Protein AF-A0AAW5CVU1-F1 (afdb_monomer_lite)

Sequence (124 aa):
MARPAIIVMLLLTAGVIVYAIINLEHTLILNFENREIHIYNWRSPLPKVYRMTSNNKLCVYRHPNKQDQFGVELLSVEDEEVYLYSSFACNWLVPKSQGEQLWQVAKSQGVAVEETPESFLDGC

pLDDT: mean 70.36, std 11.22, range [37.91, 87.06]

Radius of gyration: 14.02 Å; chains: 1; bounding box: 36×31×38 Å

Structure (mmCIF, N/CA/C/O backbone):
data_AF-A0AAW5CVU1-F1
#
_entry.id   AF-A0AAW5CVU1-F1
#
l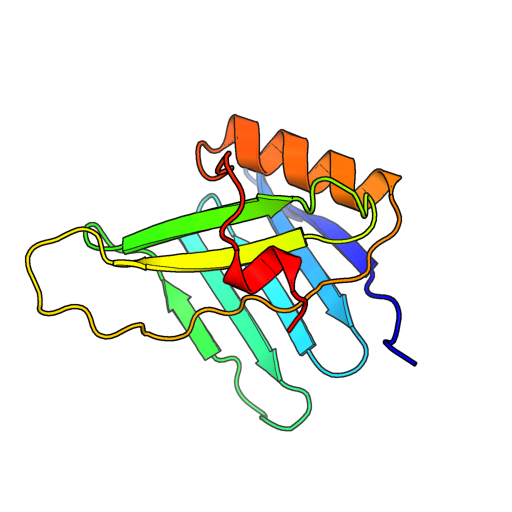oop_
_atom_site.group_PDB
_atom_site.id
_atom_site.type_symbol
_atom_site.label_atom_id
_atom_site.label_alt_id
_atom_site.label_comp_id
_atom_site.label_asym_id
_atom_site.label_entity_id
_atom_site.label_seq_id
_atom_site.pdbx_PDB_ins_code
_atom_site.Cartn_x
_atom_site.Cartn_y
_atom_site.Cartn_z
_atom_site.occupancy
_atom_site.B_iso_or_equiv
_atom_site.auth_seq_id
_atom_site.auth_comp_id
_atom_site.auth_asym_id
_atom_site.auth_atom_id
_atom_site.pdbx_PDB_model_num
ATOM 1 N N . MET A 1 1 ? 5.309 3.733 -21.530 1.00 46.38 1 MET A N 1
ATOM 2 C CA . MET A 1 1 ? 6.133 2.719 -20.834 1.00 46.38 1 MET A CA 1
ATOM 3 C C . MET A 1 1 ? 6.138 3.066 -19.359 1.00 46.38 1 MET A C 1
ATOM 5 O O . MET A 1 1 ? 6.716 4.084 -18.998 1.00 46.38 1 MET A O 1
ATOM 9 N N . ALA A 1 2 ? 5.429 2.290 -18.541 1.00 52.59 2 ALA A N 1
ATOM 10 C CA . ALA A 1 2 ? 5.460 2.462 -17.094 1.00 52.59 2 ALA A CA 1
ATOM 11 C C . ALA A 1 2 ? 6.849 2.059 -16.574 1.00 52.59 2 ALA A C 1
ATOM 13 O O . ALA A 1 2 ? 7.448 1.093 -17.049 1.00 52.59 2 ALA A O 1
ATOM 14 N N . ARG A 1 3 ? 7.404 2.876 -15.682 1.00 59.59 3 ARG A N 1
ATOM 15 C CA . ARG A 1 3 ? 8.775 2.732 -15.189 1.00 59.59 3 ARG A CA 1
ATOM 16 C C . ARG A 1 3 ? 8.771 1.764 -13.999 1.00 59.59 3 ARG A C 1
ATOM 18 O O . ARG A 1 3 ? 7.905 1.917 -13.140 1.00 59.59 3 ARG A O 1
ATOM 25 N N . PRO A 1 4 ? 9.692 0.788 -13.942 1.00 62.81 4 PRO A N 1
ATOM 26 C CA . PRO A 1 4 ? 9.714 -0.196 -12.867 1.00 62.81 4 PRO A CA 1
ATOM 27 C C . PRO A 1 4 ? 9.938 0.493 -11.519 1.00 62.81 4 PRO A C 1
ATOM 29 O O . PRO A 1 4 ? 10.749 1.416 -11.411 1.00 62.81 4 PRO A O 1
ATOM 32 N N . ALA A 1 5 ? 9.204 0.041 -10.511 1.00 69.06 5 ALA A N 1
ATOM 33 C CA . ALA A 1 5 ? 9.382 0.421 -9.125 1.00 69.06 5 ALA A CA 1
ATOM 34 C C . ALA A 1 5 ? 10.217 -0.638 -8.391 1.00 69.06 5 ALA A C 1
ATOM 36 O O . ALA A 1 5 ? 10.253 -1.808 -8.776 1.00 69.06 5 ALA A O 1
ATOM 37 N N . ILE A 1 6 ? 10.886 -0.229 -7.319 1.00 68.38 6 ILE A N 1
ATOM 38 C CA . ILE A 1 6 ? 11.633 -1.120 -6.429 1.00 68.38 6 ILE A CA 1
ATOM 39 C C . ILE A 1 6 ? 10.990 -1.049 -5.053 1.00 68.38 6 ILE A C 1
ATOM 41 O O . ILE A 1 6 ? 10.714 0.042 -4.554 1.00 68.38 6 ILE A O 1
ATOM 45 N N . ILE A 1 7 ? 10.783 -2.208 -4.433 1.00 69.81 7 ILE A N 1
ATOM 46 C CA . ILE A 1 7 ? 10.422 -2.304 -3.023 1.00 69.81 7 ILE A CA 1
ATOM 47 C C . ILE A 1 7 ? 11.692 -2.484 -2.206 1.00 69.81 7 ILE A C 1
ATOM 49 O O . ILE A 1 7 ? 12.456 -3.431 -2.404 1.00 69.81 7 ILE A O 1
ATOM 53 N N . VAL A 1 8 ? 11.880 -1.595 -1.242 1.00 72.06 8 VAL A N 1
ATOM 54 C CA . VAL A 1 8 ? 12.895 -1.708 -0.204 1.00 72.06 8 VAL A CA 1
ATOM 55 C C . VAL A 1 8 ? 12.176 -1.961 1.115 1.00 72.06 8 VAL A C 1
ATOM 57 O O . VAL A 1 8 ? 11.421 -1.115 1.593 1.00 72.06 8 VAL A O 1
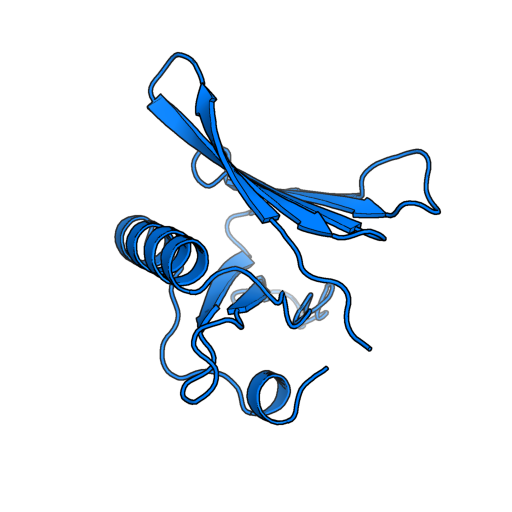ATOM 60 N N . MET A 1 9 ? 12.403 -3.139 1.696 1.00 72.31 9 MET A N 1
ATOM 61 C CA . MET A 1 9 ? 11.996 -3.427 3.069 1.00 72.31 9 MET A CA 1
ATOM 62 C C . MET A 1 9 ? 13.078 -2.893 4.008 1.00 72.31 9 MET A C 1
ATOM 64 O O . MET A 1 9 ? 14.216 -3.363 3.985 1.00 72.31 9 MET A O 1
ATOM 68 N N . LEU A 1 10 ? 12.721 -1.911 4.825 1.00 66.38 10 LEU A N 1
ATOM 69 C CA . LEU A 1 10 ? 13.573 -1.349 5.863 1.00 66.38 10 LEU A CA 1
ATOM 70 C C . LEU A 1 10 ? 13.103 -1.891 7.210 1.00 66.38 10 LEU A C 1
ATOM 72 O O . LEU A 1 10 ? 11.980 -1.631 7.638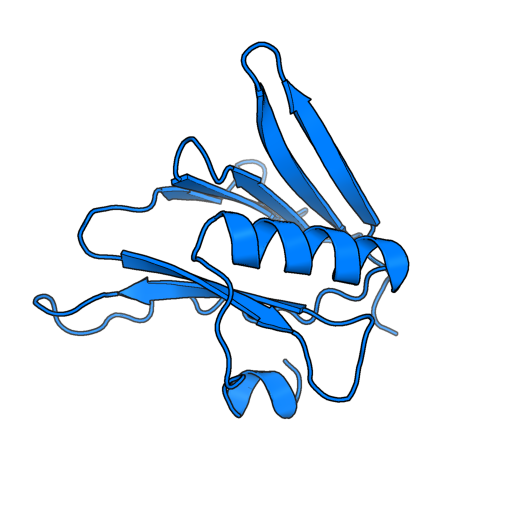 1.00 66.38 10 LEU A O 1
ATOM 76 N N . LEU A 1 11 ? 13.978 -2.648 7.866 1.00 64.44 11 LEU A N 1
ATOM 77 C CA . LEU A 1 11 ? 13.817 -3.044 9.259 1.00 64.44 11 LEU A CA 1
ATOM 78 C C . LEU A 1 11 ? 14.536 -2.009 10.119 1.00 64.44 11 LEU A C 1
ATOM 80 O O . LEU A 1 11 ? 15.763 -1.903 10.058 1.00 64.44 11 LEU A O 1
ATOM 84 N N . LEU A 1 12 ? 13.787 -1.228 10.893 1.00 61.97 12 LEU A N 1
ATOM 85 C CA . LEU A 1 12 ? 14.375 -0.298 11.855 1.00 61.97 12 LEU A CA 1
ATOM 86 C C . LEU A 1 12 ? 14.534 -0.978 13.221 1.00 61.97 12 LEU A C 1
ATOM 88 O O . LEU A 1 12 ? 13.948 -2.025 13.513 1.00 61.97 12 LEU A O 1
ATOM 92 N N . THR A 1 13 ? 15.356 -0.376 14.078 1.00 52.19 13 THR A N 1
ATOM 93 C CA . THR A 1 13 ? 15.504 -0.802 15.473 1.00 52.19 13 THR A CA 1
ATOM 94 C C . THR A 1 13 ? 14.136 -0.833 16.158 1.00 52.19 13 THR A C 1
ATOM 96 O O . THR A 1 13 ? 13.387 0.128 16.021 1.00 52.19 13 THR A O 1
ATOM 99 N N . ALA A 1 14 ? 13.854 -1.912 16.898 1.00 57.50 14 ALA A N 1
ATOM 100 C CA . ALA A 1 14 ? 12.563 -2.280 17.510 1.00 57.50 14 ALA A CA 1
ATOM 101 C C . ALA A 1 14 ? 11.589 -3.126 16.660 1.00 57.50 14 ALA A C 1
ATOM 103 O O . ALA A 1 14 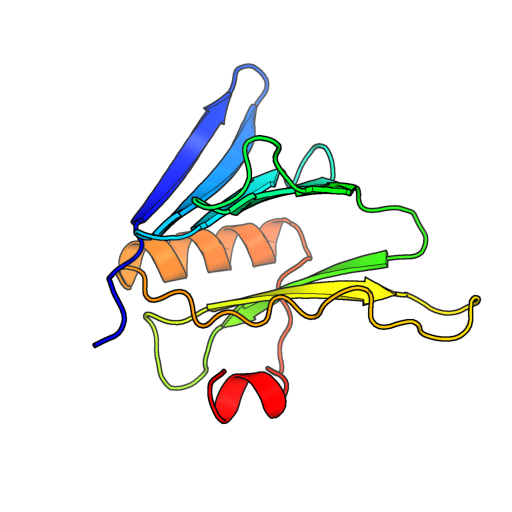? 10.510 -3.446 17.141 1.00 57.50 14 ALA A O 1
ATOM 104 N N . GLY A 1 15 ? 11.979 -3.590 15.466 1.00 57.44 15 GLY A N 1
ATOM 105 C CA . GLY A 1 15 ? 11.138 -4.504 14.673 1.00 57.44 15 GLY A CA 1
ATOM 106 C C . GLY A 1 15 ? 10.132 -3.797 13.763 1.00 57.44 15 GLY A C 1
ATOM 107 O O . GLY A 1 15 ? 9.291 -4.458 13.158 1.00 57.44 15 GLY A O 1
ATOM 108 N N . VAL A 1 16 ? 10.278 -2.479 13.613 1.00 61.00 16 VAL A N 1
ATOM 109 C CA . VAL A 1 16 ? 9.467 -1.664 12.710 1.00 61.00 16 VAL A CA 1
ATOM 110 C C . VAL A 1 16 ? 9.760 -2.046 11.271 1.00 61.00 16 VAL A C 1
ATOM 112 O O . VAL A 1 16 ? 10.882 -1.871 10.783 1.00 61.00 16 VAL A O 1
ATOM 115 N N . ILE A 1 17 ? 8.735 -2.558 10.589 1.00 64.44 17 ILE A N 1
ATOM 116 C CA . ILE A 1 17 ? 8.800 -2.905 9.172 1.00 64.44 17 ILE A CA 1
ATOM 117 C C . ILE A 1 17 ? 8.232 -1.747 8.357 1.00 64.44 17 ILE A C 1
ATOM 119 O O . ILE A 1 17 ? 7.030 -1.472 8.379 1.00 64.44 17 ILE A O 1
ATOM 123 N N . VAL A 1 18 ? 9.113 -1.089 7.609 1.00 67.25 18 VAL A N 1
ATOM 124 C CA . VAL A 1 18 ? 8.765 -0.010 6.688 1.00 67.25 18 VAL A CA 1
ATOM 125 C C . VAL A 1 18 ? 8.977 -0.490 5.257 1.00 67.25 18 VAL A C 1
ATOM 127 O O . VAL A 1 18 ? 10.060 -0.956 4.903 1.00 67.25 18 VAL A O 1
ATOM 130 N N . TYR A 1 19 ? 7.956 -0.353 4.418 1.00 72.88 19 TYR A N 1
ATOM 131 C CA . TYR A 1 19 ? 8.053 -0.644 2.989 1.00 72.88 19 TYR A CA 1
ATOM 132 C C . TYR A 1 19 ? 8.153 0.650 2.205 1.00 72.88 19 TYR A C 1
ATOM 134 O O . TYR A 1 19 ? 7.198 1.418 2.179 1.00 72.88 19 TYR A O 1
ATOM 142 N N . ALA A 1 20 ? 9.284 0.878 1.543 1.00 67.62 20 ALA A N 1
ATOM 143 C CA . ALA A 1 20 ? 9.431 1.957 0.576 1.00 67.62 20 ALA A CA 1
ATOM 144 C C . ALA A 1 20 ? 9.292 1.390 -0.838 1.00 67.62 20 ALA A C 1
ATOM 146 O O . ALA A 1 20 ? 10.099 0.571 -1.270 1.00 67.62 20 ALA A O 1
ATOM 147 N N . ILE A 1 21 ? 8.269 1.827 -1.558 1.00 73.06 21 ILE A N 1
ATOM 148 C CA . ILE A 1 21 ? 8.044 1.527 -2.965 1.00 73.06 21 ILE A CA 1
ATOM 149 C C . ILE A 1 21 ? 8.448 2.773 -3.742 1.00 73.06 21 ILE A C 1
ATOM 151 O O . ILE A 1 21 ? 7.828 3.828 -3.619 1.00 73.06 21 ILE A O 1
ATOM 155 N N . ILE A 1 22 ? 9.510 2.656 -4.528 1.00 64.88 22 ILE A N 1
ATOM 156 C CA . ILE A 1 22 ? 10.149 3.787 -5.195 1.00 64.88 22 ILE A CA 1
ATOM 157 C C . ILE A 1 22 ? 9.995 3.602 -6.695 1.00 64.88 22 ILE A C 1
ATOM 159 O O . ILE A 1 22 ? 10.491 2.618 -7.240 1.00 64.88 22 ILE A O 1
ATOM 163 N N . ASN A 1 23 ? 9.354 4.553 -7.369 1.00 70.44 23 ASN A N 1
ATOM 164 C CA . ASN A 1 23 ? 9.442 4.700 -8.818 1.00 70.44 23 ASN A CA 1
ATOM 165 C C . ASN A 1 23 ? 10.083 6.055 -9.170 1.00 70.44 23 ASN A C 1
ATOM 167 O O . ASN A 1 23 ? 10.436 6.844 -8.298 1.00 70.44 23 ASN A O 1
ATOM 171 N N . LEU A 1 24 ? 10.271 6.322 -10.464 1.00 63.50 24 LEU A N 1
ATOM 172 C CA . LEU A 1 24 ? 10.954 7.533 -10.943 1.00 63.50 24 LEU A CA 1
ATOM 173 C C . LEU A 1 24 ? 10.240 8.854 -10.602 1.00 63.50 24 LEU A C 1
ATOM 175 O O . LEU A 1 24 ? 10.845 9.912 -10.741 1.00 63.50 24 LEU A O 1
ATOM 179 N N . GLU A 1 25 ? 8.972 8.808 -10.205 1.00 67.06 25 GLU A N 1
ATOM 180 C CA . GLU A 1 25 ? 8.144 9.988 -9.949 1.00 67.06 25 GLU A CA 1
ATOM 181 C C . GLU A 1 25 ? 7.633 10.045 -8.499 1.00 67.06 25 GLU A C 1
ATOM 183 O O . GLU A 1 25 ? 7.362 11.116 -7.956 1.00 67.06 25 GLU A O 1
ATOM 188 N N . HIS A 1 26 ? 7.509 8.905 -7.836 1.00 73.00 26 HIS A N 1
ATOM 189 C CA . HIS A 1 26 ? 6.859 8.806 -6.545 1.00 73.00 26 HIS A CA 1
ATOM 190 C C . HIS A 1 26 ? 7.582 7.804 -5.649 1.00 73.00 26 HIS A C 1
ATOM 192 O O . HIS A 1 26 ? 7.920 6.700 -6.080 1.00 73.00 26 HIS A O 1
ATOM 198 N N . THR A 1 27 ? 7.739 8.171 -4.380 1.00 76.75 27 THR A N 1
ATOM 199 C CA . THR A 1 27 ? 8.076 7.233 -3.307 1.00 76.75 27 THR A CA 1
ATOM 200 C C . THR A 1 27 ? 6.866 7.085 -2.402 1.00 76.75 27 THR A C 1
ATOM 202 O O . THR A 1 27 ? 6.398 8.069 -1.830 1.00 76.75 27 THR A O 1
ATOM 205 N N . LEU A 1 28 ? 6.376 5.858 -2.266 1.00 78.12 28 LEU A N 1
ATOM 206 C CA . LEU A 1 28 ? 5.348 5.468 -1.312 1.00 78.12 28 LEU A CA 1
ATOM 207 C C . LEU A 1 28 ? 6.018 4.738 -0.149 1.00 78.12 28 LEU A C 1
ATOM 209 O O . LEU A 1 28 ? 6.682 3.729 -0.358 1.00 78.12 28 LEU A O 1
ATOM 213 N N . ILE A 1 29 ? 5.844 5.230 1.071 1.00 79.88 29 ILE A N 1
ATOM 214 C CA . ILE A 1 29 ? 6.310 4.566 2.287 1.00 79.88 29 ILE A CA 1
ATOM 215 C C . ILE A 1 29 ? 5.095 4.080 3.067 1.00 79.88 29 ILE A C 1
ATOM 217 O O . ILE A 1 29 ? 4.261 4.892 3.458 1.00 79.88 29 ILE A O 1
ATOM 221 N N . LEU A 1 30 ? 5.015 2.775 3.315 1.00 80.19 30 LEU A N 1
ATOM 222 C CA . LEU A 1 30 ? 4.031 2.155 4.198 1.00 80.19 30 LEU A CA 1
ATOM 223 C C . LEU A 1 30 ? 4.711 1.810 5.519 1.00 80.19 30 LEU A C 1
ATOM 225 O O . LEU A 1 30 ? 5.597 0.954 5.571 1.00 80.19 30 LEU A O 1
ATOM 229 N N . ASN A 1 31 ? 4.296 2.486 6.583 1.00 79.06 31 ASN A N 1
ATOM 230 C CA . ASN A 1 31 ? 4.687 2.176 7.947 1.00 79.06 31 ASN A CA 1
ATOM 231 C C . ASN A 1 31 ? 3.492 1.521 8.642 1.00 79.06 31 ASN A C 1
ATOM 233 O O . ASN A 1 31 ? 2.593 2.204 9.134 1.00 79.06 31 ASN A O 1
ATOM 237 N N . PHE A 1 32 ? 3.466 0.189 8.637 1.00 74.56 32 PHE A N 1
ATOM 238 C CA . PHE A 1 32 ? 2.349 -0.569 9.200 1.00 74.56 32 PHE A CA 1
ATOM 239 C C . PHE A 1 32 ? 2.251 -0.422 10.724 1.00 74.56 32 PHE A C 1
ATOM 241 O O . PHE A 1 32 ? 1.145 -0.418 11.258 1.00 74.56 32 PHE A O 1
ATOM 248 N N . GLU A 1 33 ? 3.380 -0.228 11.411 1.00 74.38 33 GLU A N 1
ATOM 249 C CA . GLU A 1 33 ? 3.426 -0.113 12.872 1.00 74.38 33 GLU A CA 1
ATOM 250 C C . GLU A 1 33 ? 2.883 1.230 13.364 1.00 74.38 33 GLU A C 1
ATOM 252 O O . GLU A 1 33 ? 1.959 1.268 14.175 1.00 74.38 33 GL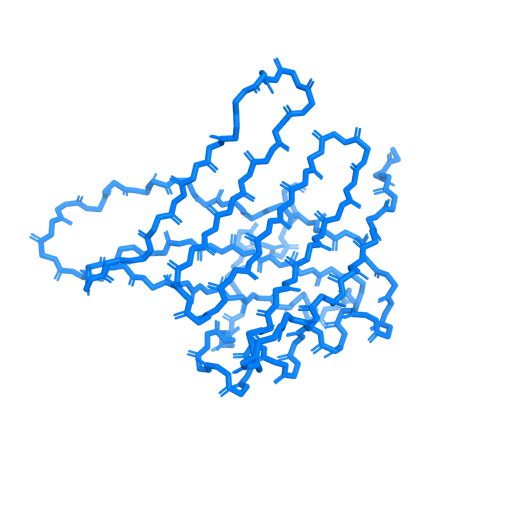U A O 1
ATOM 257 N N . ASN A 1 34 ? 3.378 2.338 12.803 1.00 71.81 34 ASN A N 1
ATOM 258 C CA . ASN A 1 34 ? 2.868 3.676 13.129 1.00 71.81 34 ASN A CA 1
ATOM 259 C C . ASN A 1 34 ? 1.543 3.983 12.431 1.00 71.81 34 ASN A C 1
ATOM 261 O O . ASN A 1 34 ? 0.947 5.036 12.658 1.00 71.81 34 ASN A O 1
ATOM 265 N N . ARG A 1 35 ? 1.099 3.070 11.565 1.00 72.38 35 ARG A N 1
ATOM 266 C CA . ARG A 1 35 ? -0.061 3.229 10.707 1.00 72.38 35 ARG A CA 1
ATOM 267 C C . ARG A 1 35 ? 0.010 4.504 9.865 1.00 72.38 35 ARG A C 1
ATOM 269 O O . ARG A 1 35 ? -0.908 5.315 9.863 1.00 72.38 35 ARG A O 1
ATOM 276 N N . GLU A 1 36 ? 1.110 4.699 9.151 1.00 77.06 36 GLU A N 1
ATOM 277 C CA . GLU A 1 36 ? 1.329 5.883 8.316 1.00 77.06 36 GLU A CA 1
ATOM 278 C C . GLU A 1 36 ? 1.640 5.511 6.869 1.00 77.06 36 GLU A C 1
ATOM 280 O O . GLU A 1 36 ? 2.287 4.502 6.582 1.00 77.06 36 GLU A O 1
ATOM 285 N N . ILE A 1 37 ? 1.217 6.381 5.961 1.00 77.50 37 ILE A N 1
ATOM 286 C CA . ILE A 1 37 ? 1.510 6.338 4.537 1.00 77.50 37 ILE A CA 1
ATOM 287 C C . ILE A 1 37 ? 2.176 7.659 4.174 1.00 77.50 37 ILE A C 1
ATOM 289 O O . ILE A 1 37 ? 1.594 8.724 4.370 1.00 77.50 37 ILE A O 1
ATOM 293 N N . HIS A 1 38 ? 3.385 7.611 3.627 1.00 77.69 38 HIS A N 1
ATOM 294 C CA . HIS A 1 38 ? 4.085 8.808 3.167 1.00 77.69 38 HIS A CA 1
ATOM 295 C C . HIS A 1 38 ? 4.212 8.750 1.652 1.00 77.69 38 HIS A C 1
ATOM 297 O O . HIS A 1 38 ? 4.703 7.767 1.106 1.00 77.69 38 HIS A O 1
ATOM 303 N N . ILE A 1 39 ? 3.777 9.804 0.971 1.00 76.62 39 ILE A N 1
ATOM 304 C CA . ILE A 1 39 ? 3.843 9.932 -0.482 1.00 76.62 39 ILE A CA 1
ATOM 305 C C . ILE A 1 39 ? 4.736 11.117 -0.810 1.00 76.62 39 ILE A C 1
ATOM 307 O O . ILE A 1 39 ? 4.361 12.278 -0.633 1.00 76.62 39 ILE A O 1
ATOM 311 N N . TYR A 1 40 ? 5.918 10.821 -1.327 1.00 73.44 40 TYR A N 1
ATOM 312 C CA . TYR A 1 40 ? 6.829 11.813 -1.872 1.00 73.44 40 TYR A CA 1
ATOM 313 C C . TYR A 1 40 ? 6.573 11.885 -3.368 1.00 73.44 40 TYR A C 1
ATOM 315 O O . TYR A 1 40 ? 6.769 10.904 -4.078 1.00 73.44 40 TYR A O 1
ATOM 323 N N . ASN A 1 41 ? 6.114 13.036 -3.844 1.00 71.75 41 ASN A N 1
ATOM 324 C CA . ASN A 1 41 ? 6.009 13.317 -5.269 1.00 71.75 41 ASN A CA 1
ATOM 325 C C . ASN A 1 41 ? 7.260 14.088 -5.689 1.00 71.75 41 ASN A C 1
ATOM 327 O O . ASN A 1 41 ? 7.583 15.090 -5.058 1.00 71.75 41 ASN A O 1
ATOM 331 N N . TRP A 1 42 ? 7.929 13.675 -6.765 1.00 68.50 42 TRP A N 1
ATOM 332 C CA . TRP A 1 42 ? 9.132 14.340 -7.275 1.00 68.50 42 TRP A CA 1
ATOM 333 C C . TRP A 1 42 ? 8.952 15.840 -7.562 1.00 68.50 42 TRP A C 1
ATOM 335 O O . TRP A 1 42 ? 9.924 16.592 -7.558 1.00 68.50 42 TRP A O 1
ATOM 345 N N . ARG A 1 43 ? 7.713 16.285 -7.808 1.00 67.44 43 ARG A N 1
ATOM 346 C CA . ARG A 1 43 ? 7.354 17.689 -8.057 1.00 67.44 43 ARG A CA 1
ATOM 347 C C . ARG A 1 43 ? 7.080 18.495 -6.788 1.00 67.44 43 ARG A C 1
ATOM 349 O O . ARG A 1 43 ? 6.849 19.696 -6.893 1.00 67.44 43 ARG A O 1
ATOM 356 N N . SER A 1 44 ? 7.041 17.867 -5.612 1.00 69.56 44 SER A N 1
ATOM 357 C CA . SER A 1 44 ? 6.734 18.536 -4.347 1.00 69.56 44 SER A CA 1
ATOM 358 C C . SER A 1 44 ? 7.891 18.401 -3.353 1.00 69.56 44 SER A C 1
ATOM 360 O O . SER A 1 44 ? 8.372 17.293 -3.128 1.00 69.56 44 SER A O 1
ATOM 362 N N . PRO A 1 45 ? 8.335 19.502 -2.719 1.00 68.31 45 PRO A N 1
ATOM 363 C CA . PRO A 1 45 ? 9.428 19.462 -1.750 1.00 68.31 45 PRO A CA 1
ATOM 364 C C . PRO A 1 45 ? 9.034 18.830 -0.405 1.00 68.31 45 PRO A C 1
ATOM 366 O O . PRO A 1 45 ? 9.914 18.521 0.393 1.00 68.31 45 PRO A O 1
ATOM 369 N N . LEU A 1 46 ? 7.736 18.646 -0.133 1.00 72.12 46 LEU A N 1
ATOM 370 C CA . LEU A 1 46 ? 7.234 18.064 1.111 1.00 72.12 46 LEU A CA 1
ATOM 371 C C . LEU A 1 46 ? 6.440 16.781 0.819 1.00 72.12 46 LEU A C 1
ATOM 373 O O . LEU A 1 46 ? 5.614 16.780 -0.099 1.00 72.12 46 LEU A O 1
ATOM 377 N N . PRO A 1 47 ? 6.642 15.697 1.591 1.00 72.00 47 PRO A N 1
ATOM 378 C CA . PRO A 1 47 ? 5.791 14.522 1.480 1.00 72.00 47 PRO A CA 1
ATOM 379 C C . PRO A 1 47 ? 4.360 14.842 1.901 1.00 72.00 47 PRO A C 1
ATOM 381 O O . PRO A 1 47 ? 4.123 15.563 2.873 1.00 72.00 47 PRO A O 1
ATOM 384 N N . LYS A 1 48 ? 3.397 14.228 1.216 1.00 74.81 48 LYS A N 1
ATOM 385 C CA . LYS A 1 48 ? 2.042 14.083 1.747 1.00 74.81 48 LYS A CA 1
ATOM 386 C C . LYS A 1 48 ? 2.045 12.906 2.710 1.00 74.81 48 LYS A C 1
ATOM 388 O O . LYS A 1 48 ? 2.361 11.791 2.306 1.00 74.81 48 LYS A O 1
ATOM 393 N N . VAL A 1 49 ? 1.710 13.155 3.969 1.00 74.38 49 VAL A N 1
ATOM 394 C CA . VAL A 1 49 ? 1.652 12.119 5.002 1.00 74.38 49 VAL A CA 1
ATOM 395 C C . VAL A 1 49 ? 0.197 11.881 5.374 1.00 74.38 49 VAL A C 1
ATOM 397 O O . VAL A 1 49 ? -0.506 12.811 5.763 1.00 74.38 49 VAL A O 1
ATOM 400 N N . TYR A 1 50 ? -0.239 10.634 5.259 1.00 73.00 50 TYR A N 1
ATOM 401 C CA . TYR A 1 50 ? -1.546 10.165 5.694 1.00 73.00 50 TYR A CA 1
ATOM 402 C C . TYR A 1 50 ? -1.343 9.261 6.900 1.00 73.00 50 TYR A C 1
ATOM 404 O O . TYR A 1 50 ? -0.588 8.292 6.840 1.00 73.00 50 TYR A O 1
ATOM 412 N N . ARG A 1 51 ? -2.006 9.574 8.008 1.00 73.25 51 ARG A N 1
ATOM 413 C CA . ARG A 1 51 ? -1.992 8.740 9.209 1.00 73.25 51 ARG A CA 1
ATOM 414 C C . ARG A 1 51 ? -3.315 8.000 9.298 1.00 73.25 51 ARG A C 1
ATOM 416 O O . ARG A 1 51 ? -4.370 8.621 9.152 1.00 73.25 51 ARG A O 1
ATOM 423 N N . MET A 1 52 ? -3.264 6.694 9.536 1.00 72.81 52 MET A N 1
ATOM 424 C CA . MET A 1 52 ? -4.484 5.955 9.793 1.00 72.81 52 MET A CA 1
ATOM 425 C C . MET A 1 52 ? -5.067 6.390 11.137 1.00 72.81 52 MET A C 1
ATOM 427 O O . MET A 1 52 ? -4.348 6.528 12.129 1.00 72.81 52 MET A O 1
ATOM 431 N N . THR A 1 53 ? -6.372 6.589 11.171 1.00 69.25 53 THR A N 1
ATOM 432 C CA . THR A 1 53 ? -7.144 6.886 12.378 1.00 69.25 53 THR A CA 1
ATOM 433 C C . THR A 1 53 ? -8.086 5.714 12.658 1.00 69.25 53 THR A C 1
ATOM 435 O O . THR A 1 53 ? -8.055 4.703 11.961 1.00 69.25 53 THR A O 1
ATOM 438 N N . SER A 1 54 ? -8.928 5.812 13.687 1.00 69.88 54 SER A N 1
ATOM 439 C CA . SER A 1 54 ? -10.009 4.840 13.910 1.00 69.88 54 SER A CA 1
ATOM 440 C C . SER A 1 54 ? -11.021 4.790 12.763 1.00 69.88 54 SER A C 1
ATOM 442 O O . SER A 1 54 ? -11.696 3.780 12.601 1.00 69.88 54 SER A O 1
ATOM 444 N N . ASN A 1 55 ? -11.108 5.863 11.974 1.00 70.75 55 ASN A N 1
ATOM 445 C CA . ASN A 1 55 ? -12.148 6.063 10.967 1.00 70.75 55 ASN A CA 1
ATOM 446 C C . ASN A 1 55 ? -11.649 5.727 9.562 1.00 70.75 55 ASN A C 1
ATOM 448 O O . ASN A 1 55 ? -12.318 6.029 8.582 1.00 70.75 55 ASN A O 1
ATOM 452 N N . ASN A 1 56 ? -10.455 5.149 9.429 1.00 73.62 56 ASN A N 1
ATOM 453 C CA . ASN A 1 56 ? -9.963 4.709 8.138 1.00 73.62 56 ASN A CA 1
ATOM 454 C C . ASN A 1 56 ? -9.189 3.389 8.233 1.00 73.62 56 ASN A C 1
ATOM 456 O O . ASN A 1 56 ? -8.730 2.961 9.293 1.00 73.62 56 ASN A O 1
ATOM 460 N N . LYS A 1 57 ? -9.082 2.715 7.092 1.00 77.19 57 LYS A N 1
ATOM 461 C CA . LYS A 1 57 ? -8.448 1.415 6.940 1.00 77.19 57 LYS A CA 1
ATOM 462 C C . LYS A 1 57 ? -7.520 1.437 5.738 1.00 77.19 57 LYS A C 1
ATOM 464 O O . LYS A 1 57 ? -7.939 1.734 4.620 1.00 77.19 57 LYS A O 1
ATOM 469 N N . LEU A 1 58 ? -6.264 1.065 5.966 1.00 80.12 58 LEU A N 1
ATOM 470 C CA . LEU A 1 58 ? -5.333 0.759 4.889 1.00 80.12 58 LEU A CA 1
ATOM 471 C C . LEU A 1 58 ? -5.721 -0.565 4.234 1.00 80.12 58 LEU A C 1
ATOM 473 O O . LEU A 1 58 ? -5.879 -1.580 4.914 1.00 80.12 58 LEU A O 1
ATOM 477 N N . CYS A 1 59 ? -5.840 -0.537 2.915 1.00 81.81 59 CYS A N 1
ATOM 478 C CA . CYS A 1 59 ? -6.115 -1.689 2.079 1.00 81.81 59 CYS A CA 1
ATOM 479 C C . CYS A 1 59 ? -4.974 -1.856 1.077 1.00 81.81 59 CYS A C 1
ATOM 481 O O . CYS A 1 59 ? -4.592 -0.910 0.390 1.00 81.81 59 CYS A O 1
ATOM 483 N N . VAL A 1 60 ? -4.418 -3.060 1.010 1.00 84.69 60 VAL A N 1
ATOM 484 C CA . VAL A 1 60 ? -3.438 -3.466 0.002 1.00 84.69 60 VAL A CA 1
ATOM 485 C C . VAL A 1 60 ? -4.104 -4.505 -0.887 1.00 84.69 60 VAL A C 1
ATOM 487 O O . VAL A 1 60 ? -4.619 -5.504 -0.383 1.00 84.69 60 VAL A O 1
ATOM 490 N N . TYR A 1 61 ? -4.062 -4.285 -2.197 1.00 84.19 61 TYR A N 1
ATOM 491 C CA . TYR A 1 61 ? -4.640 -5.170 -3.205 1.00 84.19 61 TYR A CA 1
ATOM 492 C C . TYR A 1 61 ? -3.552 -5.744 -4.100 1.00 84.19 61 TYR A C 1
ATOM 494 O O . TYR A 1 61 ? -2.560 -5.078 -4.404 1.00 84.19 61 TYR A O 1
ATOM 502 N N . ARG A 1 62 ? -3.760 -6.969 -4.572 1.00 81.69 62 ARG A N 1
ATOM 503 C CA . ARG A 1 62 ? -2.889 -7.635 -5.541 1.00 81.69 62 ARG A CA 1
ATOM 504 C C . ARG A 1 62 ? -3.666 -7.859 -6.827 1.00 81.69 62 ARG A C 1
ATOM 506 O O . ARG A 1 62 ? -4.750 -8.425 -6.788 1.00 81.69 62 ARG A O 1
ATOM 513 N N . HIS A 1 63 ? -3.088 -7.510 -7.974 1.00 80.00 63 HIS A N 1
ATOM 514 C CA . HIS A 1 63 ? -3.769 -7.764 -9.241 1.00 80.00 63 HIS A CA 1
ATOM 515 C C . HIS A 1 63 ? -3.877 -9.285 -9.480 1.00 80.00 63 HIS A C 1
ATOM 517 O O . HIS A 1 63 ? -2.852 -9.977 -9.446 1.00 80.00 63 HIS A O 1
ATOM 523 N N . PRO A 1 64 ? -5.069 -9.833 -9.788 1.00 77.44 64 PRO A N 1
ATOM 524 C CA . PRO A 1 64 ? -5.266 -11.280 -9.921 1.00 77.44 64 PRO A CA 1
ATOM 525 C C . PRO A 1 64 ? -4.410 -11.882 -11.044 1.00 77.44 64 PRO A C 1
ATOM 527 O O . PRO A 1 64 ? -3.811 -12.943 -10.887 1.00 77.44 64 PRO A O 1
ATOM 530 N N . ASN A 1 65 ? -4.287 -11.151 -12.156 1.00 77.25 65 ASN A N 1
ATOM 531 C CA . ASN A 1 65 ? -3.595 -11.621 -13.363 1.00 77.25 65 ASN A CA 1
ATOM 532 C C . ASN A 1 65 ? -2.184 -11.042 -13.585 1.00 77.25 65 ASN A C 1
ATOM 534 O O . ASN A 1 65 ? -1.491 -11.477 -14.501 1.00 77.25 65 ASN A O 1
ATOM 538 N N . LYS A 1 66 ? -1.743 -10.062 -12.785 1.00 76.62 66 LYS A N 1
ATOM 539 C CA . LYS A 1 66 ? -0.476 -9.339 -12.995 1.00 76.62 66 LYS A CA 1
ATOM 540 C C . LYS A 1 66 ? 0.317 -9.366 -11.696 1.00 76.62 66 LYS A C 1
ATOM 542 O O . LYS A 1 66 ? 0.127 -8.549 -10.806 1.00 76.62 66 LYS A O 1
ATOM 547 N N . GLN A 1 67 ? 1.156 -10.387 -11.549 1.00 70.75 67 GLN A N 1
ATOM 548 C CA . GLN A 1 67 ? 1.851 -10.682 -10.286 1.00 70.75 67 GLN A CA 1
ATOM 549 C C . GLN A 1 67 ? 2.903 -9.633 -9.900 1.00 70.75 67 GLN A C 1
ATOM 551 O O . GLN A 1 67 ? 3.433 -9.666 -8.794 1.00 70.75 67 GLN A O 1
ATOM 556 N N . ASP A 1 68 ? 3.216 -8.735 -10.822 1.00 71.56 68 ASP A N 1
ATOM 557 C CA . ASP A 1 68 ? 4.066 -7.568 -10.655 1.00 71.56 68 ASP A CA 1
ATOM 558 C C . ASP A 1 68 ? 3.280 -6.302 -10.282 1.00 71.56 68 ASP A C 1
ATOM 560 O O . ASP A 1 68 ? 3.900 -5.257 -10.141 1.00 71.56 68 ASP A O 1
ATOM 564 N N . GLN A 1 69 ? 1.951 -6.361 -10.109 1.00 76.31 69 GLN A N 1
ATOM 565 C CA . GLN A 1 69 ? 1.112 -5.198 -9.797 1.00 76.31 69 GLN A CA 1
ATOM 566 C C . GLN A 1 69 ? 0.401 -5.317 -8.448 1.00 76.31 69 GLN A C 1
ATOM 568 O O . GLN A 1 69 ? -0.235 -6.328 -8.130 1.00 76.31 69 GLN A O 1
ATOM 573 N N . PHE A 1 70 ? 0.448 -4.227 -7.687 1.00 78.38 70 PHE A N 1
ATOM 574 C CA . PHE A 1 70 ? -0.316 -4.046 -6.457 1.00 78.38 70 PHE A CA 1
ATOM 575 C C . PHE A 1 70 ? -0.874 -2.624 -6.360 1.00 78.38 70 PHE A C 1
ATOM 577 O O . PHE A 1 70 ? -0.362 -1.701 -6.996 1.00 78.38 70 PHE A O 1
ATOM 584 N N . GLY A 1 71 ? -1.923 -2.480 -5.555 1.00 79.06 71 GLY A N 1
ATOM 585 C CA . GLY A 1 71 ? -2.605 -1.223 -5.265 1.00 79.06 71 GLY A CA 1
ATOM 586 C C . GLY A 1 71 ? -2.672 -0.979 -3.768 1.00 79.06 71 GLY A C 1
ATOM 587 O O . GLY A 1 71 ? -2.627 -1.922 -2.975 1.00 79.06 71 GLY A O 1
ATOM 588 N N . VAL A 1 72 ? -2.765 0.290 -3.378 1.00 78.38 72 VAL A N 1
ATOM 589 C CA . VAL A 1 72 ? -2.872 0.690 -1.975 1.00 78.38 72 VAL A CA 1
ATOM 590 C C . VAL A 1 72 ? -3.923 1.781 -1.841 1.00 78.38 72 VAL A C 1
ATOM 592 O O . VAL A 1 72 ? -3.865 2.792 -2.531 1.00 78.38 72 VAL A O 1
ATOM 595 N N . GLU A 1 73 ? -4.868 1.609 -0.928 1.00 77.88 73 GLU A N 1
ATOM 596 C CA . GLU A 1 73 ? -5.903 2.604 -0.651 1.00 77.88 73 GLU A CA 1
ATOM 597 C C . GLU A 1 73 ? -6.048 2.845 0.846 1.00 77.88 73 GLU A C 1
ATOM 599 O O . GLU A 1 73 ? -5.792 1.962 1.664 1.00 77.88 73 GLU A O 1
ATOM 604 N N . LEU A 1 74 ? -6.487 4.049 1.201 1.00 74.75 74 LEU A N 1
ATOM 605 C CA . LEU A 1 74 ? -6.929 4.379 2.547 1.00 74.75 74 LEU A CA 1
ATOM 606 C C . LEU A 1 74 ? -8.437 4.637 2.486 1.00 74.75 74 LEU A C 1
ATOM 608 O O . LEU A 1 74 ? -8.874 5.671 1.988 1.00 74.75 74 LEU A O 1
ATOM 612 N N . LEU A 1 75 ? -9.229 3.670 2.942 1.00 72.81 75 LEU A N 1
ATOM 613 C CA . LEU A 1 75 ? -10.691 3.741 2.921 1.00 72.81 75 LEU A CA 1
ATOM 614 C C . LEU A 1 75 ? -11.209 4.335 4.225 1.00 72.81 75 LEU A C 1
ATOM 616 O O . LEU A 1 75 ? -10.702 3.980 5.282 1.00 72.81 75 LEU A O 1
ATOM 620 N N . SER A 1 76 ? -12.229 5.190 4.173 1.00 69.25 76 SER A N 1
ATOM 621 C CA . SER A 1 76 ? -12.980 5.576 5.374 1.00 69.25 76 SER A CA 1
ATOM 622 C C . SER A 1 76 ? -13.858 4.406 5.845 1.00 69.25 76 SER A C 1
ATOM 624 O O . SER A 1 76 ? -14.370 3.656 5.012 1.00 69.25 76 SER A O 1
ATOM 626 N N . VAL A 1 77 ? -14.030 4.237 7.155 1.00 64.44 77 VAL A N 1
ATOM 627 C CA . VAL A 1 77 ? -14.964 3.277 7.775 1.00 64.44 77 VAL A CA 1
ATOM 628 C C . VAL A 1 77 ? -16.052 4.109 8.475 1.00 64.44 77 VAL A C 1
ATOM 630 O O . VAL A 1 77 ? -15.713 5.048 9.184 1.00 64.44 77 VAL A O 1
ATOM 633 N N . GLU A 1 78 ? -17.329 3.831 8.200 1.00 54.78 78 GLU A N 1
ATOM 634 C CA . GLU A 1 78 ? -18.500 4.724 8.372 1.00 54.78 78 GLU A CA 1
ATOM 635 C C . GLU A 1 78 ? -18.645 5.518 9.697 1.00 54.78 78 GLU A C 1
ATOM 637 O O . GLU A 1 78 ? -18.517 4.956 10.780 1.00 54.78 78 GLU A O 1
ATOM 642 N N . ASP A 1 79 ? -18.965 6.819 9.534 1.00 49.00 79 ASP A N 1
ATOM 643 C CA . ASP A 1 79 ? -19.837 7.741 10.320 1.00 49.00 79 ASP A CA 1
ATOM 644 C C . ASP A 1 79 ? -19.668 9.208 9.832 1.00 49.00 79 ASP A C 1
ATOM 646 O O . ASP A 1 79 ? -20.418 10.107 10.206 1.00 49.00 79 ASP A O 1
ATOM 650 N N . GLU A 1 80 ? -18.715 9.466 8.932 1.00 43.69 80 GLU A N 1
ATOM 651 C CA . GLU A 1 80 ? -18.601 10.723 8.188 1.00 43.69 80 GLU A CA 1
ATOM 652 C C . GLU A 1 80 ? -18.856 10.460 6.701 1.00 43.69 80 GLU A C 1
ATOM 654 O O . GLU A 1 80 ? -18.326 9.495 6.141 1.00 43.69 80 GLU A O 1
ATOM 659 N N . GLU A 1 81 ? -19.688 11.301 6.072 1.00 37.91 81 GLU A N 1
ATOM 660 C CA . GLU A 1 81 ? -19.948 11.292 4.629 1.00 37.91 81 GLU A CA 1
ATOM 661 C C . GLU A 1 81 ? -18.650 11.031 3.861 1.00 37.91 81 GLU A C 1
ATOM 663 O O . GLU A 1 81 ? -17.654 11.737 4.023 1.00 37.91 81 GLU A O 1
ATOM 668 N N . VAL A 1 82 ? -18.664 9.963 3.063 1.00 40.22 82 VAL A N 1
ATOM 669 C CA . VAL A 1 82 ? -17.505 9.407 2.370 1.00 40.22 82 VAL A CA 1
ATOM 670 C C . VAL A 1 82 ? -16.908 10.449 1.427 1.00 40.22 82 VAL A C 1
ATOM 672 O O . VAL A 1 82 ? -17.243 10.526 0.247 1.00 40.22 82 VAL A O 1
ATOM 675 N N . TYR A 1 83 ? -15.953 11.223 1.925 1.00 40.69 83 TYR A N 1
ATOM 676 C CA . TYR A 1 83 ? -14.948 11.832 1.078 1.00 40.69 83 TYR A CA 1
ATOM 677 C C . TYR A 1 83 ? -13.867 10.779 0.882 1.00 40.69 83 TYR A C 1
ATOM 679 O O . TYR A 1 83 ? -13.072 10.501 1.779 1.00 40.69 83 TYR A O 1
ATOM 687 N N . LEU A 1 84 ? -13.865 10.174 -0.309 1.00 43.41 84 LEU A N 1
ATOM 688 C CA . LEU A 1 84 ? -12.717 9.493 -0.903 1.00 43.41 84 LEU A CA 1
ATOM 689 C C . LEU A 1 84 ? -11.506 10.431 -0.816 1.00 43.41 84 LEU A C 1
ATOM 691 O O . LEU A 1 84 ? -11.189 11.157 -1.760 1.00 43.41 84 LEU A O 1
ATOM 695 N N . TYR A 1 85 ? -10.809 10.442 0.316 1.00 45.78 85 TYR A N 1
ATOM 696 C CA . TYR A 1 85 ? -9.507 11.075 0.408 1.00 45.78 85 TYR A CA 1
ATOM 697 C C . TYR A 1 85 ? -8.507 10.141 -0.261 1.00 45.78 85 TYR A C 1
ATOM 699 O O . TYR A 1 85 ? -7.740 9.434 0.376 1.00 45.78 85 TYR A O 1
ATOM 707 N N . SER A 1 86 ? -8.537 10.209 -1.594 1.00 49.69 86 SER A N 1
ATOM 708 C CA . SER A 1 86 ? -7.539 9.684 -2.517 1.00 49.69 86 SER A CA 1
ATOM 709 C C . SER A 1 86 ? -7.382 8.160 -2.463 1.00 49.69 86 SER A C 1
ATOM 711 O O . SER A 1 86 ? -6.540 7.624 -1.748 1.00 49.69 86 SER A O 1
ATOM 713 N N . SER A 1 87 ? -8.146 7.458 -3.307 1.00 46.84 87 SER A N 1
ATOM 714 C CA . SER A 1 87 ? -7.695 6.157 -3.806 1.00 46.84 87 SER A CA 1
ATOM 715 C C . SER A 1 87 ? -6.349 6.389 -4.502 1.00 46.84 87 SER A C 1
ATOM 717 O O . SER A 1 87 ? -6.268 7.048 -5.539 1.00 46.84 87 SER A O 1
ATOM 719 N N . PHE A 1 88 ? -5.268 5.921 -3.881 1.00 56.94 88 PHE A N 1
ATOM 720 C CA . PHE A 1 88 ? -3.947 5.857 -4.497 1.00 56.94 88 PHE A CA 1
ATOM 721 C C . PHE A 1 88 ? -3.773 4.479 -5.132 1.00 56.94 88 PHE A C 1
ATOM 723 O O . PHE A 1 88 ? -2.768 3.802 -4.913 1.00 56.94 88 PHE A O 1
ATOM 730 N N . ALA A 1 89 ? -4.758 4.065 -5.935 1.00 51.28 89 ALA A N 1
ATOM 731 C CA . ALA A 1 89 ? -4.699 2.882 -6.782 1.00 51.28 89 ALA A CA 1
ATOM 732 C C . ALA A 1 89 ? -3.652 3.063 -7.899 1.00 51.28 89 ALA A C 1
ATOM 734 O O . ALA A 1 89 ? -3.933 2.951 -9.080 1.00 51.28 89 ALA A O 1
ATOM 735 N N . CYS A 1 90 ? -2.408 3.388 -7.565 1.00 57.69 90 CYS A N 1
ATOM 736 C CA . CYS A 1 90 ? -1.341 3.386 -8.545 1.00 57.69 90 CYS A CA 1
ATOM 737 C C . CYS A 1 90 ? -0.929 1.932 -8.770 1.00 57.69 90 CYS A C 1
ATOM 739 O O . CYS A 1 90 ? -0.558 1.240 -7.827 1.00 57.69 90 CYS A O 1
ATOM 741 N N . ASN A 1 91 ? -0.982 1.482 -10.022 1.00 60.38 91 ASN A N 1
ATOM 742 C CA . ASN A 1 91 ? -0.372 0.235 -10.467 1.00 60.38 91 ASN A CA 1
ATOM 743 C C . ASN A 1 91 ? 1.140 0.298 -10.238 1.00 60.38 91 ASN A C 1
ATOM 745 O O . ASN A 1 91 ? 1.895 0.802 -11.075 1.00 60.38 91 ASN A O 1
ATOM 749 N N . TRP A 1 92 ? 1.605 -0.195 -9.098 1.00 67.50 92 TRP A N 1
ATOM 750 C CA . TRP A 1 92 ? 3.033 -0.249 -8.825 1.00 67.50 92 TRP A CA 1
ATOM 751 C C . TRP A 1 92 ? 3.605 -1.518 -9.442 1.00 67.50 92 TRP A C 1
ATOM 753 O O . TRP A 1 92 ? 3.427 -2.611 -8.914 1.00 67.50 92 TRP A O 1
ATOM 763 N N . LEU A 1 93 ? 4.287 -1.351 -10.576 1.00 70.19 93 LEU A N 1
ATOM 764 C CA . LEU A 1 93 ? 5.050 -2.415 -11.222 1.00 70.19 93 LEU A CA 1
ATOM 765 C C . LEU A 1 93 ? 6.302 -2.720 -10.405 1.00 70.19 93 LEU A C 1
ATOM 767 O O . LEU A 1 93 ? 7.251 -1.938 -10.428 1.00 70.19 93 LEU A O 1
ATOM 771 N N . VAL A 1 94 ? 6.329 -3.851 -9.714 1.00 72.81 94 VAL A N 1
ATOM 772 C CA . VAL A 1 94 ? 7.470 -4.305 -8.908 1.00 72.81 94 VAL A CA 1
ATOM 773 C C . VAL A 1 94 ? 7.895 -5.712 -9.307 1.00 72.81 94 VAL A C 1
ATOM 775 O O . VAL A 1 94 ? 7.075 -6.496 -9.784 1.00 72.81 94 VAL A O 1
ATOM 778 N N . PRO A 1 95 ? 9.169 -6.092 -9.101 1.00 77.81 95 PRO A N 1
ATOM 779 C CA . PRO A 1 95 ? 9.593 -7.469 -9.301 1.00 77.81 95 PRO A CA 1
ATOM 780 C C . PRO A 1 95 ? 8.678 -8.450 -8.557 1.00 77.81 95 PRO A C 1
ATOM 782 O O . PRO A 1 95 ? 8.394 -8.262 -7.374 1.00 77.81 95 PRO A O 1
ATOM 785 N N . LYS A 1 96 ? 8.258 -9.531 -9.228 1.00 77.19 96 LYS A N 1
ATOM 786 C CA . LYS A 1 96 ? 7.317 -10.532 -8.688 1.00 77.19 96 LYS A CA 1
ATOM 787 C C . LYS A 1 96 ? 7.667 -11.011 -7.271 1.00 77.19 96 LYS A C 1
ATOM 789 O O . LYS A 1 96 ? 6.782 -11.140 -6.434 1.00 77.19 96 LYS A O 1
ATOM 794 N N . SER A 1 97 ? 8.945 -11.275 -6.993 1.00 79.69 97 SER A N 1
ATOM 795 C CA . SER A 1 97 ? 9.398 -11.716 -5.665 1.00 79.69 97 SER A CA 1
ATOM 796 C C . SER A 1 97 ? 9.146 -10.670 -4.575 1.00 79.69 97 SER A C 1
ATOM 798 O O . SER A 1 97 ? 8.767 -11.022 -3.462 1.00 79.69 97 SER A O 1
ATOM 800 N N . GLN A 1 98 ? 9.312 -9.389 -4.903 1.00 77.81 98 GLN A N 1
ATOM 801 C CA . GLN A 1 98 ? 9.066 -8.275 -3.992 1.00 77.81 98 GLN A CA 1
ATOM 802 C C . GLN A 1 98 ? 7.567 -8.022 -3.801 1.00 77.81 98 GLN A C 1
ATOM 804 O O . GLN A 1 98 ? 7.131 -7.798 -2.673 1.00 77.81 98 GLN A O 1
ATOM 809 N N . GLY A 1 99 ? 6.776 -8.111 -4.876 1.00 79.38 99 GLY A N 1
ATOM 810 C CA . GLY A 1 99 ? 5.315 -8.024 -4.800 1.00 79.38 99 GLY A CA 1
ATOM 811 C C . GLY A 1 99 ? 4.715 -9.109 -3.899 1.00 79.38 99 GLY A C 1
ATOM 812 O O . GLY A 1 99 ? 3.880 -8.813 -3.048 1.00 79.38 99 GLY A O 1
ATOM 813 N N . GLU A 1 100 ? 5.199 -10.352 -4.007 1.00 81.25 100 GLU A N 1
ATOM 814 C CA . GLU A 1 100 ? 4.773 -11.448 -3.126 1.00 81.25 100 GLU A CA 1
ATOM 815 C C . GLU A 1 100 ? 5.181 -11.205 -1.665 1.00 81.25 100 GLU A C 1
ATOM 817 O O . GLU A 1 100 ? 4.382 -11.417 -0.759 1.00 81.25 100 GLU A O 1
ATOM 822 N N . GLN A 1 101 ? 6.394 -10.704 -1.413 1.00 80.62 101 GLN A N 1
ATOM 823 C CA . GLN A 1 101 ? 6.832 -10.385 -0.052 1.00 80.62 101 GLN A CA 1
ATOM 824 C C . GLN A 1 101 ? 5.962 -9.296 0.595 1.00 80.62 101 GLN A C 1
ATOM 826 O O . GLN A 1 101 ? 5.561 -9.441 1.751 1.00 80.62 101 GLN A O 1
ATOM 831 N N . LEU A 1 102 ? 5.652 -8.224 -0.144 1.00 80.69 102 LEU A N 1
ATOM 832 C CA . LEU A 1 102 ? 4.736 -7.175 0.314 1.00 80.69 102 LEU A CA 1
ATOM 833 C C . LEU A 1 102 ? 3.353 -7.758 0.628 1.00 80.69 102 LEU A C 1
ATOM 835 O O . LEU A 1 102 ? 2.765 -7.429 1.656 1.00 80.69 102 LEU A O 1
ATOM 839 N N . TRP A 1 103 ? 2.859 -8.653 -0.228 1.00 84.12 103 TRP A N 1
ATOM 840 C CA . TRP A 1 103 ? 1.568 -9.308 -0.048 1.00 84.12 103 TRP A CA 1
ATOM 841 C C . TRP A 1 103 ? 1.497 -10.147 1.231 1.00 84.12 103 TRP A C 1
ATOM 843 O O . TRP A 1 103 ? 0.541 -10.028 1.998 1.00 84.12 103 TRP A O 1
ATOM 853 N N . GLN A 1 104 ? 2.523 -10.957 1.502 1.00 84.56 104 GLN A N 1
ATOM 854 C CA . GLN A 1 104 ? 2.571 -11.773 2.718 1.00 84.56 104 GLN A CA 1
ATOM 855 C C . GLN A 1 104 ? 2.601 -10.913 3.987 1.00 84.56 104 GLN A C 1
ATOM 857 O O . GLN A 1 104 ? 1.921 -11.241 4.962 1.00 84.56 104 GLN A O 1
ATOM 862 N N . VAL A 1 105 ? 3.310 -9.779 3.972 1.00 82.94 105 VAL A N 1
ATOM 863 C CA . VAL A 1 105 ? 3.277 -8.850 5.111 1.00 82.94 105 VAL A CA 1
ATOM 864 C C . VAL A 1 105 ? 1.937 -8.135 5.227 1.00 82.94 105 VAL A C 1
ATOM 866 O O . VAL A 1 105 ? 1.395 -8.048 6.324 1.00 82.94 105 VAL A O 1
ATOM 869 N N . ALA A 1 106 ? 1.333 -7.691 4.127 1.00 83.81 106 ALA A N 1
ATOM 870 C CA . ALA A 1 106 ? -0.009 -7.115 4.171 1.00 83.81 106 ALA A CA 1
ATOM 871 C C . ALA A 1 106 ? -1.032 -8.094 4.784 1.00 83.81 106 ALA A C 1
ATOM 873 O O . ALA A 1 106 ? -1.871 -7.682 5.591 1.00 83.81 106 ALA A O 1
ATOM 874 N N . LYS A 1 107 ? -0.923 -9.397 4.473 1.00 87.06 107 LYS A N 1
ATOM 875 C CA . LYS A 1 107 ? -1.723 -10.459 5.109 1.00 87.06 107 LYS A CA 1
ATOM 876 C C . LYS A 1 107 ? -1.440 -10.563 6.606 1.00 87.06 107 LYS A C 1
ATOM 878 O O . LYS A 1 107 ? -2.386 -10.554 7.389 1.00 87.06 107 LYS A O 1
ATOM 883 N N . SER A 1 108 ? -0.172 -10.597 7.022 1.00 84.44 108 SER A N 1
ATOM 884 C CA . SER A 1 108 ? 0.177 -10.688 8.449 1.00 84.44 108 SER A CA 1
ATOM 885 C C . SER A 1 108 ? -0.254 -9.459 9.257 1.00 84.44 108 SER A C 1
ATOM 887 O O . SER A 1 108 ? -0.493 -9.571 10.454 1.00 84.44 108 SER A O 1
ATOM 889 N N . GLN A 1 109 ? -0.340 -8.291 8.615 1.00 82.56 109 GLN A N 1
ATOM 890 C CA . GLN A 1 109 ? -0.784 -7.031 9.221 1.00 82.56 109 GLN A CA 1
ATOM 891 C C . GLN A 1 109 ? -2.312 -6.830 9.157 1.00 82.56 109 GLN A C 1
ATOM 893 O O . GLN A 1 109 ? -2.816 -5.837 9.675 1.00 82.56 109 GLN A O 1
ATOM 898 N N . GLY A 1 110 ? -3.066 -7.741 8.525 1.00 85.06 110 GLY A N 1
ATOM 899 C CA . GLY A 1 110 ? -4.530 -7.646 8.417 1.00 85.06 110 GLY A CA 1
ATOM 900 C C . GLY A 1 110 ? -5.040 -6.534 7.489 1.00 85.06 110 GLY A C 1
ATOM 901 O O . GLY A 1 110 ? -6.192 -6.114 7.604 1.00 85.06 110 GLY A O 1
ATOM 902 N N . VAL A 1 111 ? -4.191 -6.049 6.578 1.00 84.56 111 VAL A N 1
ATOM 903 C CA . VAL A 1 111 ? -4.497 -4.960 5.626 1.00 84.56 111 VAL A CA 1
ATOM 904 C C . VAL A 1 111 ? -4.583 -5.438 4.175 1.00 84.56 111 VAL A C 1
ATOM 906 O O . VAL A 1 111 ? -4.968 -4.670 3.299 1.00 84.56 111 VAL A O 1
ATOM 909 N N . ALA A 1 112 ? -4.236 -6.698 3.900 1.00 86.94 112 ALA A N 1
ATOM 910 C CA . ALA A 1 112 ? -4.494 -7.319 2.605 1.00 86.94 112 ALA A CA 1
ATOM 911 C C . ALA A 1 112 ? -6.001 -7.501 2.391 1.00 86.94 112 ALA A C 1
ATOM 913 O O . ALA A 1 112 ? -6.697 -8.009 3.274 1.00 86.94 112 ALA A O 1
ATOM 914 N N . VAL A 1 113 ? -6.487 -7.116 1.213 1.00 86.38 113 VAL A N 1
ATOM 915 C CA . VAL A 1 113 ? -7.898 -7.240 0.843 1.00 86.38 113 VAL A CA 1
ATOM 916 C C . VAL A 1 113 ? -8.034 -8.111 -0.400 1.00 86.38 113 VAL A C 1
ATOM 918 O O . VAL A 1 113 ? -7.431 -7.857 -1.441 1.00 86.38 113 VAL A O 1
ATOM 921 N N . GLU A 1 114 ? -8.846 -9.151 -0.257 1.00 83.00 114 GLU A N 1
ATOM 922 C CA . GLU A 1 114 ? -9.412 -9.953 -1.337 1.00 83.00 114 GLU A CA 1
ATOM 923 C C . GLU A 1 114 ? -10.948 -9.818 -1.196 1.00 83.00 114 GLU A C 1
ATOM 925 O O . GLU A 1 114 ? -11.455 -9.863 -0.076 1.00 83.00 114 GLU A O 1
ATOM 930 N N . GLU A 1 115 ? -11.744 -9.615 -2.246 1.00 78.88 115 GLU A N 1
ATOM 931 C CA . GLU A 1 115 ? -11.393 -9.486 -3.667 1.00 78.88 115 GLU A CA 1
ATOM 932 C C . GLU A 1 115 ? -10.900 -8.078 -4.049 1.00 78.88 115 GLU A C 1
ATOM 934 O O . GLU A 1 115 ? -11.108 -7.091 -3.347 1.00 78.88 115 GLU A O 1
ATOM 939 N N . THR A 1 116 ? -10.179 -7.997 -5.166 1.00 77.06 116 THR A N 1
ATOM 940 C CA . THR A 1 116 ? -9.619 -6.742 -5.686 1.00 77.06 116 THR A CA 1
ATOM 941 C C . THR A 1 116 ? -10.699 -5.926 -6.408 1.00 77.06 116 THR A C 1
ATOM 943 O O . THR A 1 116 ? -11.394 -6.504 -7.242 1.00 77.06 116 THR A O 1
ATOM 946 N N . PRO A 1 117 ? -10.845 -4.613 -6.140 1.00 74.81 117 PRO A N 1
ATOM 947 C CA . PRO A 1 117 ? -11.899 -3.795 -6.742 1.00 74.81 117 PRO A CA 1
ATOM 948 C C . PRO A 1 117 ? -11.717 -3.635 -8.258 1.00 74.81 117 PRO A C 1
ATOM 950 O O . PRO A 1 117 ? -10.590 -3.529 -8.742 1.00 74.81 117 PRO A O 1
ATOM 953 N N . GLU A 1 118 ? -12.825 -3.562 -9.005 1.00 73.62 118 GLU A N 1
ATOM 954 C CA . GLU A 1 118 ? -12.826 -3.448 -10.477 1.00 73.62 118 GLU A CA 1
ATOM 955 C C . GLU A 1 118 ? -12.007 -2.254 -10.988 1.00 73.62 118 GLU A C 1
ATOM 957 O O . GLU A 1 118 ? -11.246 -2.393 -11.944 1.00 73.62 118 GLU A O 1
ATOM 962 N N . SER A 1 119 ? -12.063 -1.116 -10.286 1.00 69.88 119 SER A N 1
ATOM 963 C CA . SER A 1 119 ? -11.279 0.089 -10.602 1.00 69.88 119 SER A CA 1
ATOM 964 C C . SER A 1 119 ? -9.770 -0.164 -10.667 1.00 69.88 119 SER A C 1
ATOM 966 O O . SER A 1 119 ? -9.057 0.513 -11.406 1.00 69.88 119 SER A O 1
ATOM 968 N N . PHE A 1 120 ? -9.274 -1.146 -9.913 1.00 71.94 120 PHE A N 1
ATOM 969 C CA . PHE A 1 120 ? -7.874 -1.545 -9.929 1.00 71.94 120 PHE A CA 1
ATOM 970 C C . PHE A 1 120 ? -7.560 -2.545 -11.057 1.00 71.94 120 PHE A C 1
ATOM 972 O O . PHE A 1 120 ? -6.435 -2.583 -11.558 1.00 71.94 120 PHE A O 1
ATOM 979 N N . LEU A 1 121 ? -8.543 -3.338 -11.492 1.00 70.06 121 LEU A N 1
ATOM 980 C CA . LEU A 1 121 ? -8.383 -4.339 -12.556 1.00 70.06 121 LEU A CA 1
ATOM 981 C C . LEU A 1 121 ? -8.250 -3.702 -13.944 1.00 70.06 121 LEU A C 1
ATOM 983 O O . LEU A 1 121 ? -7.438 -4.161 -14.755 1.00 70.06 121 LEU A O 1
ATOM 987 N N . ASP A 1 122 ? -8.998 -2.627 -14.191 1.00 63.50 122 ASP A N 1
ATOM 988 C CA . ASP A 1 122 ? -8.984 -1.900 -15.470 1.00 63.50 122 ASP A CA 1
ATOM 989 C C . ASP A 1 122 ? -7.708 -1.075 -15.678 1.00 63.50 122 ASP A C 1
ATOM 991 O O . ASP A 1 122 ? -7.395 -0.652 -16.792 1.00 63.50 122 ASP A O 1
ATOM 995 N N . GLY A 1 123 ? -6.916 -0.949 -14.614 1.00 54.53 123 GLY A N 1
ATOM 996 C CA . GLY A 1 123 ? -5.636 -0.280 -14.590 1.00 54.53 123 GLY A CA 1
ATOM 997 C C . GLY A 1 123 ? -5.779 1.239 -14.576 1.00 54.53 123 GLY A C 1
ATOM 998 O O . GLY A 1 123 ? -6.113 1.846 -15.587 1.00 54.53 123 GLY A O 1
ATOM 999 N N . CYS A 1 124 ? -5.461 1.862 -13.441 1.00 48.47 124 CYS A N 1
ATOM 1000 C CA . CYS A 1 124 ? -5.085 3.275 -13.431 1.00 48.47 124 CYS A CA 1
ATOM 1001 C C . CYS A 1 124 ? -3.896 3.556 -14.359 1.00 48.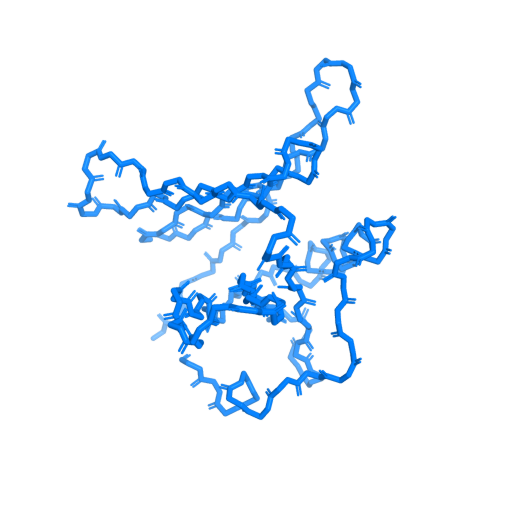47 124 CYS A C 1
ATOM 1003 O O . CYS A 1 124 ? -2.940 2.734 -14.368 1.00 48.47 124 CYS A O 1
#

Foldseek 3Di:
DAFAWEWDFDQDPPRFTWIWTDGPAWTWIQGLPQQKIWIDGPVDPGIDIDHDDPQWAWAKEAAPPQLQWIFIAIFGHDDDDDDRPDRRLAGRRYDNVSSVVVQVVCVVSVRYDPPDDPVSNVHD

Secondary structure (DSSP, 8-state):
-PPPPEEEEEE-TTS-EEEEEE-SSEEEEEETTTTEEEEEETT-SS-EEEE--TTEEEEEEE-SS-TTEEEEEEEE-SSS------EEEEEEE--HHHHHHHHHHHHHTT-B-SSPPHHHHS--